Protein AF-A0A7S4PFC1-F1 (afdb_monomer_lite)

Foldseek 3Di:
DLQAQWWKWWAFPVGDDIDIAGFNDADPVQQKTKGFHPPVPDPDTDIDIDRNVGTPPVGIDTDDDRDDRDPDPDCDPVNVVVVVVVVVVVVVVVVVVVQLDADPEDPVLSVVSVVLVVPFDWGDDRHWIWTAPDDSQFTWIQDPVRDPVRIDTRD

Secondary structure (DSSP, 8-state):
---TTSEEEE-BTT--PPEEEEEEEEETTTTEEEEEE--TT-SS-EEEEEEGGGB-GGG-EEESPPPPPPPPPP--HHHHHHHHHHHHHHHHHHHHHHHTSPTT--HHHHHHHHHHTTTSEEEEETTEEEEESSSTTSEEEE-SS-SGGGEEEE-

InterPro domains:
  IPR019181 LSM12, anticodon-binding domain [PF09793] (79-151)
  IPR019181 LSM12, anticodon-binding domain [SM00995] (71-151)
  IPR039683 Protein Lsm12-like [PTHR13542] (16-153)
  IPR047574 AD domain [PS52001] (76-155)

pLDDT: mean 86.71, std 10.1, range [53.69, 96.25]

Organism: Guillardia theta (NCBI:txid55529)

Sequence (155 aa):
GDWCGREVELKMKGGGEVIRGEVFTYDKGTDTLVLKENCVGQQIASYRMLKGSRIDASSVKLSGVAKAPEPVPSVSEATIARMREREANSVAKELAKGKNIGENVTREAQLIFNALSKTMTCRWAAQDILVDFGTPQEGVRIQPPYDGGKVQGQK

Radius of gyration: 29.03 Å; chains: 1; bounding box: 57×31×78 Å

Structure (mmCIF, N/CA/C/O backbone):
data_AF-A0A7S4PFC1-F1
#
_entry.id   AF-A0A7S4PFC1-F1
#
loop_
_atom_site.group_PDB
_atom_site.id
_atom_site.type_symbol
_atom_site.label_atom_id
_atom_site.label_alt_id
_atom_site.label_comp_id
_atom_site.label_asym_id
_atom_site.label_entity_id
_atom_site.label_seq_id
_atom_site.pdbx_PDB_ins_code
_atom_site.Cartn_x
_atom_site.Cartn_y
_atom_site.Cartn_z
_atom_site.occupancy
_atom_site.B_iso_or_equiv
_atom_site.auth_seq_id
_atom_site.auth_comp_id
_atom_site.auth_asym_id
_atom_site.auth_atom_id
_atom_site.pdbx_PDB_model_num
ATOM 1 N N . GLY A 1 1 ? 18.866 -10.700 -28.397 1.00 53.69 1 GLY A N 1
ATOM 2 C CA . GLY A 1 1 ? 19.749 -9.579 -28.737 1.00 53.69 1 GLY A CA 1
ATOM 3 C C . GLY A 1 1 ? 20.108 -8.885 -27.454 1.00 53.69 1 GLY A C 1
ATOM 4 O O . GLY A 1 1 ? 19.267 -8.843 -26.565 1.00 53.69 1 GLY A O 1
ATOM 5 N N . ASP A 1 2 ? 21.341 -8.415 -27.356 1.00 70.75 2 ASP A N 1
ATOM 6 C CA . ASP A 1 2 ? 21.892 -7.773 -26.164 1.00 70.75 2 ASP A CA 1
ATOM 7 C C . ASP A 1 2 ? 21.340 -6.341 -26.047 1.00 70.75 2 ASP A C 1
ATOM 9 O O . ASP A 1 2 ? 21.885 -5.383 -26.597 1.00 70.75 2 ASP A O 1
ATOM 13 N N . TRP A 1 3 ? 20.111 -6.231 -25.536 1.00 82.94 3 TRP A N 1
ATOM 14 C CA . TRP A 1 3 ? 19.367 -4.966 -25.463 1.00 82.94 3 TRP A CA 1
ATOM 15 C C . TRP A 1 3 ? 19.413 -4.367 -24.060 1.00 82.94 3 TRP A C 1
ATOM 17 O O . TRP A 1 3 ? 19.215 -3.165 -23.921 1.00 82.94 3 TRP A O 1
ATOM 27 N N . CYS A 1 4 ? 19.686 -5.191 -23.045 1.00 87.81 4 CYS A N 1
ATOM 28 C CA . CYS A 1 4 ? 19.809 -4.759 -21.661 1.00 87.81 4 CYS A CA 1
ATOM 29 C C . CYS A 1 4 ? 20.917 -3.706 -21.515 1.00 87.81 4 CYS A C 1
ATOM 31 O O . CYS A 1 4 ? 21.947 -3.772 -22.183 1.00 87.81 4 CYS A O 1
ATOM 33 N N . GLY A 1 5 ? 20.677 -2.705 -20.674 1.00 86.81 5 GLY A N 1
ATOM 34 C CA . GLY A 1 5 ? 21.583 -1.583 -20.445 1.00 86.81 5 GLY A CA 1
ATOM 35 C C . GLY A 1 5 ? 21.619 -0.544 -21.569 1.00 86.81 5 GLY A C 1
ATOM 36 O O . GLY A 1 5 ? 22.366 0.427 -21.460 1.00 86.81 5 GLY A O 1
ATOM 37 N N . ARG A 1 6 ? 20.859 -0.714 -22.662 1.00 90.44 6 ARG A N 1
ATOM 38 C CA . ARG A 1 6 ? 20.763 0.285 -23.742 1.00 90.44 6 ARG A CA 1
ATOM 39 C C . ARG A 1 6 ? 19.597 1.230 -23.508 1.00 90.44 6 ARG A C 1
ATOM 41 O O . ARG A 1 6 ? 18.563 0.831 -22.975 1.00 90.44 6 ARG A O 1
ATOM 48 N N . GLU A 1 7 ? 19.739 2.464 -23.974 1.00 91.75 7 GLU A N 1
ATOM 49 C CA . GLU A 1 7 ? 18.605 3.377 -24.043 1.00 91.75 7 GLU A CA 1
ATOM 50 C C . GLU A 1 7 ? 17.672 2.966 -25.182 1.00 91.75 7 GLU A C 1
ATOM 52 O O . GLU A 1 7 ? 18.110 2.554 -26.261 1.00 91.75 7 GLU A O 1
ATOM 57 N N . VAL A 1 8 ? 16.371 3.066 -24.933 1.00 93.00 8 VAL A N 1
ATOM 58 C CA . VAL A 1 8 ? 15.329 2.765 -25.902 1.00 93.00 8 VAL A CA 1
ATOM 59 C C . VAL A 1 8 ? 14.287 3.873 -25.930 1.00 93.00 8 VAL A C 1
ATOM 61 O O . VAL A 1 8 ? 13.861 4.391 -24.897 1.00 93.00 8 VAL A O 1
ATOM 64 N N . GLU A 1 9 ? 13.860 4.206 -27.140 1.00 93.75 9 GLU A N 1
ATOM 65 C CA . GLU A 1 9 ? 12.674 4.998 -27.428 1.00 93.75 9 GLU A CA 1
ATOM 66 C C . GLU A 1 9 ? 11.653 4.097 -28.132 1.00 93.75 9 GLU A C 1
ATOM 68 O O . GLU A 1 9 ? 12.005 3.396 -29.081 1.00 93.75 9 GLU A O 1
ATOM 73 N N . LEU A 1 10 ? 10.400 4.088 -27.675 1.00 94.31 10 LEU A N 1
ATOM 74 C CA . LEU A 1 10 ? 9.336 3.281 -28.276 1.00 94.31 10 LEU A CA 1
ATOM 75 C C . LEU A 1 10 ? 7.951 3.910 -28.098 1.00 94.31 10 LEU A C 1
ATOM 77 O O . LEU A 1 10 ? 7.749 4.797 -27.270 1.00 94.31 10 LEU A O 1
ATOM 81 N N . LYS A 1 11 ? 6.974 3.415 -28.857 1.00 94.69 11 LYS A N 1
ATOM 82 C CA . LYS A 1 11 ? 5.549 3.733 -28.727 1.00 94.69 11 LYS A CA 1
ATOM 83 C C . LYS A 1 11 ? 4.721 2.464 -28.547 1.00 94.69 11 LYS A C 1
ATOM 85 O O . LYS A 1 11 ? 5.106 1.371 -28.965 1.00 94.69 11 LYS A O 1
ATOM 90 N N . MET A 1 12 ? 3.548 2.623 -27.946 1.00 94.19 12 MET A N 1
ATOM 91 C CA . MET A 1 12 ? 2.552 1.556 -27.857 1.00 94.19 12 MET A CA 1
ATOM 92 C C . MET A 1 12 ? 1.728 1.474 -29.149 1.00 94.19 12 MET A C 1
ATOM 94 O O . MET A 1 12 ? 1.502 2.478 -29.831 1.00 94.19 12 MET A O 1
ATOM 98 N N . LYS A 1 13 ? 1.249 0.270 -29.479 1.00 93.25 13 LYS A N 1
ATOM 99 C CA . LYS A 1 13 ? 0.267 0.053 -30.548 1.00 93.25 13 LYS A CA 1
ATOM 100 C C . LYS A 1 13 ? -1.001 0.850 -30.247 1.00 93.25 13 LYS A C 1
ATOM 102 O O . LYS A 1 13 ? -1.456 0.882 -29.107 1.00 93.25 13 LYS A O 1
ATOM 107 N N . GLY A 1 14 ? -1.583 1.453 -31.281 1.00 86.75 14 GLY A N 1
ATOM 108 C CA . GLY A 1 14 ? -2.719 2.371 -31.139 1.00 86.75 14 GLY A CA 1
ATOM 109 C C . GLY A 1 14 ? -2.315 3.838 -30.956 1.00 86.75 14 GLY A C 1
ATOM 110 O O . GLY A 1 14 ? -3.189 4.691 -30.848 1.00 86.75 14 GLY A O 1
ATOM 111 N N . GLY A 1 15 ? -1.012 4.141 -30.983 1.00 75.38 15 GLY A N 1
ATOM 112 C CA . GLY A 1 15 ? -0.497 5.496 -30.808 1.00 75.38 15 GLY A CA 1
ATOM 113 C C . GLY A 1 15 ? -0.388 5.897 -29.336 1.00 75.38 15 GLY A C 1
ATOM 114 O O . GLY A 1 15 ? -0.755 5.146 -28.435 1.00 75.38 15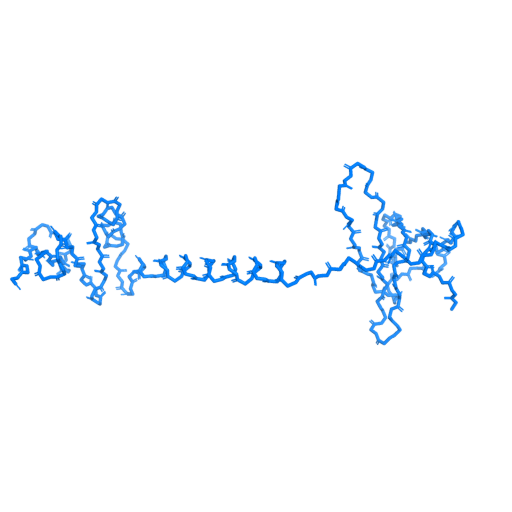 GLY A O 1
ATOM 115 N N . GLY A 1 16 ? 0.175 7.081 -29.089 1.00 80.38 16 GLY A N 1
ATOM 116 C CA . GLY A 1 16 ? 0.363 7.613 -27.740 1.00 80.38 16 GLY A CA 1
ATOM 117 C C . GLY A 1 16 ? 1.714 8.289 -27.533 1.00 80.38 16 GLY A C 1
ATOM 118 O O . GLY A 1 16 ? 2.424 8.622 -28.488 1.00 80.38 16 GLY A O 1
ATOM 119 N N . GLU A 1 17 ? 2.038 8.494 -26.258 1.00 8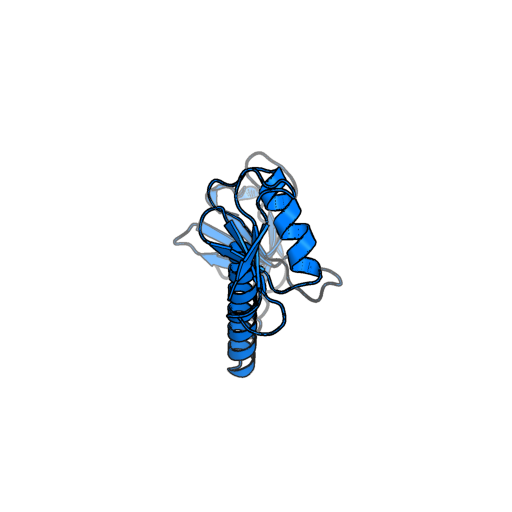8.31 17 GLU A N 1
ATOM 120 C CA . GLU A 1 17 ? 3.290 9.093 -25.810 1.00 88.31 17 GLU A CA 1
ATOM 121 C C . GLU A 1 17 ? 4.499 8.231 -26.202 1.00 88.31 17 GLU A C 1
ATOM 123 O O . GLU A 1 17 ? 4.450 6.997 -26.215 1.00 88.31 17 GLU A O 1
ATOM 128 N N . VAL A 1 18 ? 5.597 8.908 -26.528 1.00 92.00 18 VAL A N 1
ATOM 129 C CA . VAL A 1 18 ? 6.898 8.280 -26.735 1.00 92.00 18 VAL A CA 1
ATOM 130 C C . VAL A 1 18 ? 7.488 7.920 -25.375 1.00 92.00 18 VAL A C 1
ATOM 132 O O . VAL A 1 18 ? 7.779 8.796 -24.568 1.00 92.00 18 VAL A O 1
ATOM 135 N N . ILE A 1 19 ? 7.699 6.630 -25.139 1.00 92.38 19 ILE A N 1
ATOM 136 C CA . ILE A 1 19 ? 8.293 6.116 -23.909 1.00 92.38 19 ILE A CA 1
ATOM 137 C C . ILE A 1 19 ? 9.803 6.029 -24.101 1.00 92.38 19 ILE A C 1
ATOM 139 O O . ILE A 1 19 ? 10.274 5.462 -25.088 1.00 92.38 19 ILE A O 1
ATOM 143 N N . ARG A 1 20 ? 10.554 6.575 -23.143 1.00 91.81 20 ARG A N 1
ATOM 144 C CA . ARG A 1 20 ? 12.019 6.559 -23.127 1.00 91.81 20 ARG A CA 1
ATOM 145 C C . ARG A 1 20 ? 12.534 5.976 -21.823 1.00 91.81 20 ARG A C 1
ATOM 147 O O . ARG A 1 20 ? 11.982 6.250 -20.760 1.00 91.81 20 ARG A O 1
ATOM 154 N N . GLY A 1 21 ? 13.616 5.219 -21.901 1.00 91.00 21 GLY A N 1
ATOM 155 C CA . GLY A 1 21 ? 14.296 4.692 -20.724 1.00 91.00 21 GLY A CA 1
ATOM 156 C C . GLY A 1 21 ? 15.427 3.751 -21.094 1.00 91.00 21 GLY A C 1
ATOM 157 O O . GLY A 1 21 ? 15.694 3.509 -22.266 1.00 91.00 21 GLY A O 1
ATOM 158 N N . GLU A 1 22 ? 16.081 3.206 -20.083 1.00 91.50 22 GLU A N 1
ATOM 159 C CA . GLU A 1 22 ? 17.082 2.159 -20.233 1.00 91.50 22 GLU A CA 1
ATOM 160 C C . GLU A 1 22 ? 16.413 0.787 -20.117 1.00 91.50 22 GLU A C 1
ATOM 162 O O . GLU A 1 22 ? 15.609 0.556 -19.214 1.00 91.50 22 GLU A O 1
ATOM 167 N N . VAL A 1 23 ? 16.729 -0.140 -21.018 1.00 91.94 23 VAL A N 1
ATOM 168 C CA . VAL A 1 23 ? 16.228 -1.515 -20.936 1.00 91.94 23 VAL A CA 1
ATOM 169 C C . VAL A 1 23 ? 16.870 -2.195 -19.732 1.00 91.94 23 VAL A C 1
ATOM 171 O O . VAL A 1 23 ? 18.043 -2.555 -19.766 1.00 91.94 23 VAL A O 1
ATOM 174 N N . PHE A 1 24 ? 16.094 -2.407 -18.674 1.00 90.38 24 PHE A N 1
ATOM 175 C CA . PHE A 1 24 ? 16.570 -3.109 -17.488 1.00 90.38 24 PHE A CA 1
ATOM 176 C C . PHE A 1 24 ? 16.594 -4.620 -17.729 1.00 90.38 24 PHE A C 1
ATOM 178 O O . PHE A 1 24 ? 17.605 -5.282 -17.516 1.00 90.38 24 PHE A O 1
ATOM 185 N N . THR A 1 25 ? 15.481 -5.171 -18.217 1.00 90.69 25 THR A N 1
ATOM 186 C CA . THR A 1 25 ? 15.391 -6.578 -18.616 1.00 90.69 25 THR A CA 1
ATOM 187 C C . THR A 1 25 ? 14.230 -6.801 -19.579 1.00 90.69 25 THR A C 1
ATOM 189 O O . THR A 1 25 ? 13.283 -6.011 -19.633 1.00 90.69 25 THR A O 1
ATOM 192 N N . TYR A 1 26 ? 14.287 -7.902 -20.323 1.00 91.62 26 TYR A N 1
ATOM 193 C CA . TYR A 1 26 ? 13.157 -8.424 -21.079 1.00 91.62 26 TYR A CA 1
ATOM 194 C C . TYR A 1 26 ? 12.991 -9.907 -20.770 1.00 91.62 26 TYR A C 1
ATOM 196 O O . TYR A 1 26 ? 13.853 -10.722 -21.107 1.00 91.62 26 TYR A O 1
ATOM 204 N N . ASP A 1 27 ? 11.869 -10.253 -20.146 1.00 92.56 27 ASP A N 1
ATOM 205 C CA . ASP A 1 27 ? 11.502 -11.641 -19.918 1.00 92.56 27 ASP A CA 1
ATOM 206 C C . ASP A 1 27 ? 10.645 -12.158 -21.076 1.00 92.56 27 ASP A C 1
ATOM 208 O O . ASP A 1 27 ? 9.507 -11.728 -21.285 1.00 92.56 27 ASP A O 1
ATOM 212 N N . LYS A 1 28 ? 11.200 -13.123 -21.813 1.00 90.50 28 LYS A N 1
ATOM 213 C CA . LYS A 1 28 ? 10.521 -13.782 -22.933 1.00 90.50 28 LYS A CA 1
ATOM 214 C C . LYS A 1 28 ? 9.352 -14.649 -22.474 1.00 90.50 28 LYS A C 1
ATOM 216 O O . LYS A 1 28 ? 8.395 -14.784 -23.227 1.00 90.50 28 LYS A O 1
ATOM 221 N N . GLY A 1 29 ? 9.432 -15.244 -21.280 1.00 93.44 29 GLY A N 1
ATOM 222 C CA . GLY A 1 29 ? 8.398 -16.151 -20.778 1.00 93.44 29 GLY A CA 1
ATOM 223 C C . GLY A 1 29 ? 7.074 -15.431 -20.539 1.00 93.44 29 GLY A C 1
ATOM 224 O O . GLY A 1 29 ? 6.015 -15.931 -20.909 1.00 93.44 29 GLY A O 1
ATOM 225 N N . THR A 1 30 ? 7.136 -14.224 -19.974 1.00 93.94 30 THR A N 1
ATOM 226 C CA . THR A 1 30 ? 5.956 -13.396 -19.695 1.00 93.94 30 THR A CA 1
ATOM 227 C C . THR A 1 30 ? 5.711 -12.285 -20.716 1.00 93.94 30 THR A C 1
ATOM 229 O O . THR A 1 30 ? 4.742 -11.537 -20.556 1.00 93.94 30 THR A O 1
ATOM 232 N N . ASP A 1 31 ? 6.551 -12.159 -21.748 1.00 94.44 31 ASP A N 1
ATOM 233 C CA . ASP A 1 31 ? 6.529 -11.057 -22.721 1.00 94.44 31 ASP A CA 1
ATOM 234 C C . ASP A 1 31 ? 6.538 -9.675 -22.035 1.00 94.44 31 ASP A C 1
ATOM 236 O O . ASP A 1 31 ? 5.729 -8.790 -22.329 1.00 94.44 31 ASP A O 1
ATOM 240 N N . THR A 1 32 ? 7.426 -9.507 -21.052 1.00 96.06 32 THR A N 1
ATOM 241 C CA . THR A 1 32 ? 7.488 -8.303 -20.213 1.00 96.06 32 THR A CA 1
ATOM 242 C C . THR A 1 32 ? 8.818 -7.584 -20.403 1.00 96.06 32 THR A C 1
ATOM 244 O O . THR A 1 32 ? 9.878 -8.103 -20.057 1.00 96.06 32 THR A O 1
ATOM 247 N N . LEU A 1 33 ? 8.754 -6.364 -20.931 1.00 94.19 33 LEU A N 1
ATOM 248 C CA . LEU A 1 33 ? 9.862 -5.419 -21.014 1.00 94.19 33 LEU A CA 1
ATOM 249 C C . LEU A 1 33 ? 9.838 -4.507 -19.792 1.00 94.19 33 LEU A C 1
ATOM 251 O O . LEU A 1 33 ? 8.817 -3.887 -19.505 1.00 94.19 33 LEU A O 1
ATOM 255 N N . VAL A 1 34 ? 10.963 -4.394 -19.096 1.00 93.94 34 VAL A N 1
ATOM 256 C CA . VAL A 1 34 ? 11.123 -3.467 -17.975 1.00 93.94 34 VAL A CA 1
ATOM 257 C C . VAL A 1 34 ? 12.089 -2.370 -18.387 1.00 93.94 34 VAL A C 1
ATOM 259 O O . VAL A 1 34 ? 13.234 -2.647 -18.746 1.00 93.94 34 VAL A O 1
ATOM 262 N N . LEU A 1 35 ? 11.624 -1.126 -18.324 1.00 93.31 35 LEU A N 1
ATOM 263 C CA . LEU A 1 35 ? 12.430 0.063 -18.563 1.00 93.31 35 LEU A CA 1
ATOM 264 C C . LEU A 1 35 ? 12.734 0.750 -17.236 1.00 93.31 35 LEU A C 1
ATOM 266 O O . LEU A 1 35 ? 11.823 0.977 -16.443 1.00 93.31 35 LEU A O 1
ATOM 270 N N . LYS A 1 36 ? 13.993 1.109 -17.010 1.00 90.12 36 LYS A N 1
ATOM 271 C CA . LYS A 1 36 ? 14.399 2.066 -15.981 1.00 90.12 36 LYS A CA 1
ATOM 272 C C . LYS A 1 36 ? 14.259 3.464 -16.580 1.00 90.12 36 LYS A C 1
ATOM 274 O O . LYS A 1 36 ? 14.940 3.802 -17.546 1.00 90.12 36 LYS A O 1
ATOM 279 N N . GLU A 1 37 ? 13.337 4.260 -16.061 1.00 86.75 37 GLU A N 1
ATOM 280 C CA . GLU A 1 37 ? 13.136 5.630 -16.527 1.00 86.75 37 GLU A CA 1
ATOM 281 C C . GLU A 1 37 ? 14.252 6.531 -15.998 1.00 86.75 37 GLU A C 1
ATOM 283 O O . GLU A 1 37 ? 14.685 6.402 -14.851 1.00 86.75 37 GLU A O 1
ATOM 288 N N . ASN A 1 38 ? 14.723 7.462 -16.831 1.00 69.50 38 ASN A N 1
ATOM 289 C CA . ASN A 1 38 ? 15.705 8.452 -16.401 1.00 69.50 38 ASN A CA 1
ATOM 290 C C . ASN A 1 38 ? 15.030 9.463 -15.464 1.00 69.50 38 ASN A C 1
ATOM 292 O O . ASN A 1 38 ? 14.390 10.417 -15.905 1.00 69.50 38 ASN A O 1
ATOM 296 N N . CYS A 1 39 ? 15.184 9.260 -14.158 1.00 59.12 39 CYS A N 1
ATOM 297 C CA . CYS A 1 39 ? 14.695 10.183 -13.144 1.00 59.12 39 CYS A CA 1
ATOM 298 C C . CYS A 1 39 ? 15.750 11.269 -12.892 1.00 59.12 39 CYS A C 1
ATOM 300 O O . CYS A 1 39 ? 16.581 11.156 -11.990 1.00 59.12 39 CYS A O 1
ATOM 302 N N . VAL A 1 40 ? 15.753 12.326 -13.709 1.00 57.41 40 VAL A N 1
ATOM 303 C CA . VAL A 1 40 ? 16.641 13.478 -13.485 1.00 57.41 40 VAL A CA 1
ATOM 304 C C . VAL A 1 40 ? 16.338 14.074 -12.103 1.00 57.41 40 VAL A C 1
ATOM 306 O O . VAL A 1 40 ? 15.227 14.532 -11.849 1.00 57.41 40 VAL A O 1
ATOM 309 N N . GLY A 1 41 ? 17.323 14.046 -11.200 1.00 54.88 41 GLY A N 1
ATOM 310 C CA . GLY A 1 41 ? 17.221 14.638 -9.861 1.00 54.88 41 GLY A CA 1
ATOM 311 C C . GLY A 1 41 ? 16.526 13.787 -8.789 1.00 54.88 41 GLY A C 1
ATOM 312 O O . GLY A 1 41 ? 16.299 14.298 -7.694 1.00 54.88 41 GLY A O 1
ATOM 313 N N . GLN A 1 42 ? 16.201 12.513 -9.047 1.00 59.25 42 GLN A N 1
ATOM 314 C CA . GLN A 1 42 ? 15.610 11.630 -8.030 1.00 59.25 42 GLN A CA 1
ATOM 315 C C . GLN A 1 42 ? 16.602 10.571 -7.539 1.00 59.25 42 GLN A C 1
ATOM 317 O O . GLN A 1 42 ? 17.302 9.939 -8.322 1.00 59.25 42 GLN A O 1
ATOM 322 N N . GLN A 1 43 ? 16.610 10.341 -6.224 1.00 59.28 43 GLN A N 1
ATOM 323 C CA . GLN A 1 43 ? 17.389 9.278 -5.567 1.00 59.28 43 GLN A CA 1
ATOM 324 C C . GLN A 1 43 ? 16.784 7.875 -5.768 1.00 59.28 43 GLN A C 1
ATOM 326 O O . GLN A 1 43 ? 17.370 6.878 -5.354 1.00 59.28 43 GLN A O 1
ATOM 331 N N . ILE A 1 44 ? 15.590 7.788 -6.363 1.00 71.19 44 ILE A N 1
ATOM 332 C CA . ILE A 1 44 ? 14.849 6.544 -6.574 1.00 71.19 44 ILE A CA 1
ATOM 333 C C . ILE A 1 44 ? 14.672 6.356 -8.077 1.00 71.19 44 ILE A C 1
ATOM 335 O O . ILE A 1 44 ? 14.135 7.229 -8.754 1.00 71.19 44 ILE A O 1
ATOM 339 N N . ALA A 1 45 ? 15.116 5.210 -8.592 1.00 78.00 45 ALA A N 1
ATOM 340 C CA . ALA A 1 45 ? 14.867 4.825 -9.973 1.00 78.00 45 ALA A CA 1
ATOM 341 C C . ALA A 1 45 ? 13.409 4.373 -10.144 1.00 78.00 45 ALA A C 1
ATOM 343 O O . ALA A 1 45 ? 12.933 3.509 -9.404 1.00 78.00 45 ALA A O 1
ATOM 344 N N . SER A 1 46 ? 12.717 4.932 -11.135 1.00 86.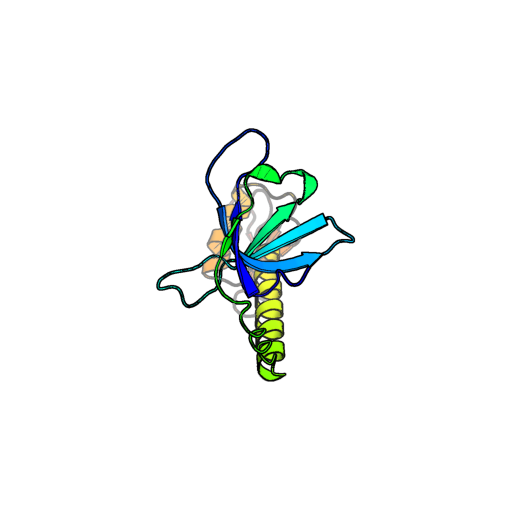81 46 SER A N 1
ATOM 345 C CA . SER A 1 46 ? 11.376 4.494 -11.529 1.00 86.81 46 SER A CA 1
ATOM 346 C C . SER A 1 46 ? 11.476 3.407 -12.594 1.00 86.81 46 SER A C 1
ATOM 348 O O . SER A 1 46 ? 12.236 3.537 -13.553 1.00 86.81 46 SER A O 1
ATOM 350 N N . TYR A 1 47 ? 10.709 2.330 -12.429 1.00 91.00 47 TYR A N 1
ATOM 351 C CA . TYR A 1 47 ? 10.674 1.214 -13.372 1.00 91.00 47 TYR A CA 1
ATOM 352 C C . TYR A 1 47 ? 9.290 1.107 -14.011 1.00 91.00 47 TYR A C 1
ATOM 354 O O . TYR A 1 47 ? 8.281 1.018 -13.310 1.00 91.00 47 TYR A O 1
ATOM 362 N N . ARG A 1 48 ? 9.241 1.067 -15.344 1.00 92.00 48 ARG A N 1
ATOM 363 C CA . ARG A 1 48 ? 8.018 0.875 -16.131 1.00 92.00 48 ARG A CA 1
ATOM 364 C C . ARG A 1 48 ? 8.006 -0.522 -16.741 1.00 92.00 48 ARG A C 1
ATOM 366 O O . ARG A 1 48 ? 8.903 -0.876 -17.502 1.00 92.00 48 ARG A O 1
ATOM 373 N N . MET A 1 49 ? 6.971 -1.302 -16.437 1.00 94.62 49 MET A N 1
ATOM 374 C CA . MET A 1 49 ? 6.752 -2.629 -17.023 1.00 94.62 49 MET A CA 1
ATOM 375 C C . MET A 1 49 ? 5.781 -2.538 -18.203 1.00 94.62 49 MET A C 1
ATOM 377 O O . MET A 1 49 ? 4.692 -1.981 -18.077 1.00 94.62 49 MET A O 1
ATOM 381 N N . LEU A 1 50 ? 6.161 -3.100 -19.347 1.00 94.38 50 LEU A N 1
ATOM 382 C CA . LEU A 1 50 ? 5.421 -3.051 -20.605 1.00 94.38 50 LEU A CA 1
ATOM 383 C C . LEU A 1 50 ? 5.257 -4.456 -21.184 1.00 94.38 50 LEU A C 1
ATOM 385 O O . LEU A 1 50 ? 6.178 -5.266 -21.135 1.00 94.38 50 LEU A O 1
ATOM 389 N N . LYS A 1 51 ? 4.098 -4.738 -21.788 1.00 94.94 51 LYS A N 1
ATOM 390 C CA . LYS A 1 51 ? 3.888 -5.979 -22.549 1.00 94.94 51 LYS A CA 1
ATOM 391 C C . LYS A 1 51 ? 4.422 -5.832 -23.966 1.00 94.94 51 LYS A C 1
ATOM 393 O O . LYS A 1 51 ? 3.949 -4.954 -24.689 1.00 94.94 51 LYS A O 1
ATOM 398 N N . GLY A 1 52 ? 5.354 -6.695 -24.370 1.00 93.06 52 GLY A N 1
ATOM 399 C CA . GLY A 1 52 ? 6.018 -6.616 -25.676 1.00 93.06 52 GLY A CA 1
ATOM 400 C C . GLY A 1 52 ? 5.037 -6.672 -26.848 1.00 93.06 52 GLY A C 1
ATOM 401 O O . GLY A 1 52 ? 5.106 -5.861 -27.765 1.00 93.06 52 GLY A O 1
ATOM 402 N N . SER A 1 53 ? 4.020 -7.523 -26.755 1.00 94.06 53 SER A N 1
ATOM 403 C CA . SER A 1 53 ? 2.900 -7.649 -27.697 1.00 94.06 53 SER A CA 1
ATOM 404 C C . SER A 1 53 ? 2.123 -6.352 -27.947 1.00 94.06 53 SER A C 1
ATOM 406 O O . SER A 1 53 ? 1.521 -6.201 -29.017 1.00 94.06 53 SER A O 1
ATOM 408 N N . ARG A 1 54 ? 2.140 -5.406 -27.001 1.00 94.19 54 ARG A N 1
ATOM 409 C CA . ARG A 1 54 ? 1.492 -4.092 -27.120 1.00 94.19 54 ARG A CA 1
ATOM 410 C C . ARG A 1 54 ? 2.434 -2.989 -27.602 1.00 94.19 54 ARG A C 1
ATOM 412 O O . ARG A 1 54 ? 1.962 -1.882 -27.837 1.00 94.19 54 ARG A O 1
ATOM 419 N N . ILE A 1 55 ? 3.723 -3.268 -27.769 1.00 94.06 55 ILE A N 1
ATOM 420 C CA . ILE A 1 55 ? 4.697 -2.312 -28.301 1.00 94.06 55 ILE A CA 1
ATOM 421 C C . ILE A 1 55 ? 4.594 -2.302 -29.827 1.00 94.06 55 ILE A C 1
ATOM 423 O O . ILE A 1 55 ? 4.489 -3.350 -30.469 1.00 94.06 55 ILE A O 1
ATOM 427 N N . ASP A 1 56 ? 4.607 -1.112 -30.421 1.00 94.25 56 ASP A N 1
ATOM 428 C CA . ASP A 1 56 ? 4.766 -0.971 -31.863 1.00 94.25 56 ASP A CA 1
ATOM 429 C C . ASP A 1 56 ? 6.232 -1.233 -32.223 1.00 94.25 56 ASP A C 1
ATOM 431 O O . ASP A 1 56 ? 7.098 -0.378 -32.032 1.00 94.25 56 ASP A O 1
ATOM 435 N N . ALA A 1 57 ? 6.512 -2.432 -32.735 1.00 89.44 57 ALA A N 1
ATOM 436 C CA . ALA A 1 57 ? 7.864 -2.871 -33.067 1.00 89.44 57 ALA A CA 1
ATOM 437 C C . ALA A 1 57 ? 8.575 -1.947 -34.073 1.00 89.44 57 ALA A C 1
ATOM 439 O O . ALA A 1 57 ? 9.795 -1.821 -34.015 1.00 89.44 57 ALA A O 1
ATOM 440 N N . SER A 1 58 ? 7.830 -1.267 -34.953 1.00 91.25 58 SER A N 1
ATOM 441 C CA . SER A 1 58 ? 8.400 -0.333 -35.932 1.00 91.25 58 SER A CA 1
ATOM 442 C C . SER A 1 58 ? 8.901 0.971 -35.300 1.00 91.25 58 SER A C 1
ATOM 444 O O . SER A 1 58 ? 9.744 1.662 -35.869 1.00 91.25 58 SER A O 1
ATOM 446 N N . SER A 1 59 ? 8.412 1.295 -34.100 1.00 92.25 59 SER A N 1
ATOM 447 C CA . SER A 1 59 ? 8.759 2.519 -33.376 1.00 92.25 59 SER A CA 1
ATOM 448 C C . SER A 1 59 ? 10.014 2.396 -32.509 1.00 92.25 59 SER A C 1
ATOM 450 O O . SER A 1 59 ? 10.512 3.413 -32.029 1.00 92.25 59 SER A O 1
ATOM 452 N N . VAL A 1 60 ? 10.510 1.172 -32.290 1.00 92.50 60 VAL A N 1
ATOM 453 C CA . VAL A 1 60 ? 11.600 0.888 -31.352 1.00 92.50 60 VAL A CA 1
ATOM 454 C C . VAL A 1 60 ? 12.925 1.395 -31.913 1.00 92.50 60 VAL A C 1
ATOM 456 O O . VAL A 1 60 ? 13.408 0.921 -32.940 1.00 92.50 60 VAL A O 1
ATOM 459 N N . LYS A 1 61 ? 13.553 2.326 -31.197 1.00 92.56 61 LYS A N 1
ATOM 460 C CA . LYS A 1 61 ? 14.890 2.844 -31.494 1.00 92.56 61 LYS A CA 1
ATOM 461 C C . LYS A 1 61 ? 15.796 2.587 -30.305 1.00 92.56 61 LYS A C 1
ATOM 463 O O . LYS A 1 61 ? 15.510 3.049 -29.207 1.00 92.56 61 LYS A O 1
ATOM 468 N N . LEU A 1 62 ? 16.890 1.869 -30.534 1.00 89.94 62 LEU A N 1
ATOM 469 C CA . LEU A 1 62 ? 17.928 1.650 -29.529 1.00 89.94 62 LEU A CA 1
ATOM 470 C C . LEU A 1 62 ? 19.055 2.664 -29.732 1.00 89.94 62 LEU A C 1
ATOM 472 O O . LEU A 1 62 ? 19.582 2.789 -30.839 1.00 89.94 62 LEU A O 1
ATOM 476 N N . SER A 1 63 ? 19.458 3.341 -28.664 1.00 87.19 63 SER A N 1
ATOM 477 C CA . SER A 1 63 ? 20.563 4.299 -28.642 1.00 87.19 63 SER A CA 1
ATOM 478 C C . SER A 1 63 ? 21.572 3.960 -27.547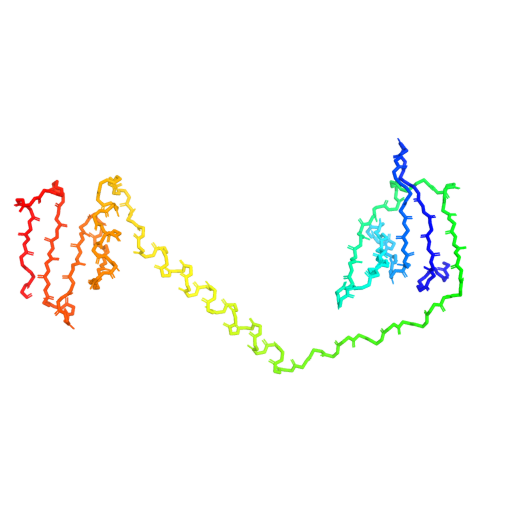 1.00 87.19 63 SER A C 1
ATOM 480 O O . SER A 1 63 ? 21.315 3.161 -26.645 1.00 87.19 63 SER A O 1
ATOM 482 N N . GLY A 1 64 ? 22.765 4.545 -27.664 1.00 78.25 64 GLY A N 1
ATOM 483 C CA . GLY A 1 64 ? 23.848 4.339 -26.709 1.00 78.25 64 GLY A CA 1
ATOM 484 C C . GLY A 1 64 ? 24.482 2.945 -26.758 1.00 78.25 64 GLY A C 1
ATOM 485 O O . GLY A 1 64 ? 24.079 2.051 -27.516 1.00 78.25 64 GLY A O 1
ATOM 486 N N . VAL A 1 65 ? 25.516 2.797 -25.935 1.00 80.25 65 VAL A N 1
ATOM 487 C CA . VAL A 1 65 ? 26.209 1.532 -25.667 1.00 80.25 65 VAL A CA 1
ATOM 488 C C . VAL A 1 65 ? 25.532 0.864 -24.473 1.00 80.25 65 VAL A C 1
ATOM 490 O O . VAL A 1 65 ? 25.074 1.559 -23.567 1.00 80.25 65 VAL A O 1
ATOM 493 N N . ALA A 1 66 ? 25.453 -0.468 -24.479 1.00 80.81 66 ALA A N 1
ATOM 494 C CA . ALA A 1 66 ? 24.937 -1.216 -23.339 1.00 80.81 66 ALA A CA 1
ATOM 495 C C . ALA A 1 66 ? 25.774 -0.897 -22.094 1.00 80.81 66 ALA A C 1
ATOM 497 O O . ALA A 1 66 ? 26.988 -1.117 -22.080 1.00 80.81 66 ALA A O 1
ATOM 498 N N . LYS A 1 67 ? 25.135 -0.345 -21.063 1.00 79.62 67 LYS A N 1
ATOM 499 C CA . LYS A 1 67 ? 25.772 -0.158 -19.763 1.00 79.62 67 LYS A CA 1
ATOM 500 C C . LYS A 1 67 ? 25.997 -1.515 -19.110 1.00 79.62 67 LYS A C 1
ATOM 502 O O . LYS A 1 67 ? 25.185 -2.430 -19.246 1.00 79.62 67 LYS A O 1
ATOM 507 N N . ALA A 1 68 ? 27.102 -1.624 -18.379 1.00 76.75 68 ALA A N 1
ATOM 508 C CA . ALA A 1 68 ? 27.311 -2.764 -17.504 1.00 76.75 68 ALA A CA 1
ATOM 509 C C . ALA A 1 68 ? 26.169 -2.823 -16.471 1.00 76.75 68 ALA A C 1
ATOM 511 O O . ALA A 1 68 ? 25.733 -1.765 -16.005 1.00 76.75 68 ALA A O 1
ATOM 512 N N . PRO A 1 69 ? 25.686 -4.024 -16.112 1.00 72.12 69 PRO A N 1
ATOM 513 C CA . PRO A 1 69 ? 24.650 -4.155 -15.103 1.00 72.12 69 PRO A CA 1
ATOM 514 C C . PRO A 1 69 ? 25.102 -3.489 -13.804 1.00 72.12 69 PRO A C 1
ATOM 516 O O . PRO A 1 69 ? 26.200 -3.756 -13.307 1.00 72.12 69 PRO A O 1
ATOM 519 N N . GLU A 1 70 ? 24.258 -2.607 -13.266 1.00 71.00 70 GLU A N 1
ATOM 520 C CA . GLU A 1 70 ? 24.492 -2.027 -11.947 1.00 71.00 70 GLU A CA 1
ATOM 521 C C . GLU A 1 70 ? 24.564 -3.158 -10.910 1.00 71.00 70 GLU A C 1
ATOM 523 O O . GLU A 1 70 ? 23.795 -4.125 -10.994 1.00 71.00 70 GLU A O 1
ATOM 528 N N . PRO A 1 71 ? 25.477 -3.070 -9.929 1.00 70.69 71 PRO A N 1
ATOM 529 C CA . PRO A 1 71 ? 25.530 -4.056 -8.867 1.00 70.69 71 PRO A CA 1
ATOM 530 C C . PRO A 1 71 ? 24.188 -4.065 -8.137 1.00 70.69 71 PRO A C 1
ATOM 532 O O . PRO A 1 71 ? 23.668 -3.019 -7.741 1.00 70.69 71 PRO A O 1
ATOM 535 N N . VAL A 1 72 ? 23.627 -5.261 -7.952 1.00 68.69 72 VAL A N 1
ATOM 536 C CA . VAL A 1 72 ? 22.436 -5.422 -7.120 1.00 68.69 72 VAL A CA 1
ATOM 537 C C . VAL A 1 72 ? 22.737 -4.882 -5.720 1.00 68.69 72 VAL A C 1
ATOM 539 O O . VAL A 1 72 ? 23.764 -5.247 -5.137 1.00 68.69 72 VAL A O 1
ATOM 542 N N . PRO A 1 73 ? 21.886 -4.002 -5.165 1.00 69.00 73 PRO A N 1
ATOM 543 C CA . PRO A 1 73 ? 22.112 -3.483 -3.829 1.00 69.00 73 PRO A CA 1
ATOM 544 C C . PRO A 1 73 ? 22.122 -4.650 -2.840 1.00 69.00 73 PRO A C 1
ATOM 546 O O . PRO A 1 73 ? 21.200 -5.467 -2.811 1.00 69.00 73 PRO A O 1
ATOM 549 N N . SER A 1 74 ? 23.175 -4.739 -2.029 1.00 74.81 74 SER A N 1
ATOM 550 C CA . SER A 1 74 ? 23.289 -5.790 -1.024 1.00 74.81 74 SER A CA 1
ATOM 551 C C . SER A 1 74 ? 22.206 -5.606 0.036 1.00 74.81 74 SER A C 1
ATOM 553 O O . SER A 1 74 ? 22.175 -4.592 0.741 1.00 74.81 74 SER A O 1
ATOM 555 N N . VAL A 1 75 ? 21.330 -6.595 0.183 1.00 81.25 75 VAL A N 1
ATOM 556 C CA . VAL A 1 75 ? 20.355 -6.619 1.272 1.00 81.25 75 VAL A CA 1
ATOM 557 C C . VAL A 1 75 ? 21.055 -7.163 2.515 1.00 81.25 75 VAL A C 1
ATOM 559 O O . VAL A 1 75 ? 21.322 -8.356 2.612 1.00 81.25 75 VAL A O 1
ATOM 562 N N . SER A 1 76 ? 21.392 -6.277 3.456 1.00 87.69 76 SER A N 1
ATOM 563 C CA . SER A 1 76 ? 22.000 -6.682 4.730 1.00 87.69 76 SER A CA 1
ATOM 564 C C . SER A 1 76 ? 20.970 -7.313 5.673 1.00 87.69 76 SER A C 1
ATOM 566 O O . SER A 1 76 ? 19.786 -6.967 5.626 1.00 87.69 76 SER A O 1
ATOM 568 N N . GLU A 1 77 ? 21.414 -8.172 6.594 1.00 91.06 77 GLU A N 1
ATOM 569 C CA . GLU A 1 77 ? 20.552 -8.713 7.657 1.00 91.06 77 GLU A CA 1
ATOM 570 C C . GLU A 1 77 ? 19.906 -7.601 8.496 1.00 91.06 77 GLU A C 1
ATOM 572 O O . GLU A 1 77 ? 18.725 -7.681 8.832 1.00 91.06 77 GLU A O 1
ATOM 577 N N . ALA A 1 78 ? 20.641 -6.513 8.755 1.00 90.75 78 ALA A N 1
ATOM 578 C CA . ALA A 1 78 ? 20.116 -5.338 9.444 1.00 90.75 78 ALA A CA 1
ATOM 579 C C . ALA A 1 78 ? 18.966 -4.671 8.668 1.00 90.75 78 ALA A C 1
ATOM 581 O O . ALA A 1 78 ? 17.983 -4.230 9.267 1.00 90.75 78 ALA A O 1
ATOM 582 N N . THR A 1 79 ? 19.050 -4.620 7.335 1.00 88.06 79 THR A N 1
ATOM 583 C CA . THR A 1 79 ? 17.964 -4.117 6.480 1.00 88.06 79 THR A CA 1
ATOM 584 C C . THR A 1 79 ? 16.723 -5.000 6.604 1.00 88.06 79 THR A C 1
ATOM 586 O O . THR A 1 79 ? 15.621 -4.481 6.781 1.00 88.06 79 THR A O 1
ATOM 589 N N . ILE A 1 80 ? 16.895 -6.325 6.572 1.00 91.38 80 ILE A N 1
ATOM 590 C CA . ILE A 1 80 ? 15.792 -7.289 6.714 1.00 91.38 80 ILE A CA 1
ATOM 591 C C . ILE A 1 80 ? 15.144 -7.167 8.097 1.00 91.38 80 ILE A C 1
ATOM 593 O O . ILE A 1 80 ? 13.918 -7.120 8.197 1.00 91.38 80 ILE A O 1
ATOM 597 N N . ALA A 1 81 ? 15.945 -7.066 9.161 1.00 94.31 81 ALA A N 1
ATOM 598 C CA . ALA A 1 81 ? 15.453 -6.901 10.526 1.00 94.31 81 ALA A CA 1
ATOM 599 C C . ALA A 1 81 ? 14.590 -5.636 10.671 1.00 94.31 81 ALA A C 1
ATOM 601 O O . ALA A 1 81 ? 13.469 -5.716 11.169 1.00 94.31 81 ALA A O 1
ATOM 602 N N . ARG A 1 82 ? 15.053 -4.495 10.136 1.00 93.00 82 ARG A N 1
ATOM 603 C CA . ARG A 1 82 ? 14.282 -3.238 10.116 1.00 93.00 82 ARG A CA 1
ATOM 604 C C . ARG A 1 82 ? 12.964 -3.367 9.351 1.00 93.00 82 ARG A C 1
ATOM 606 O O . ARG A 1 82 ? 11.953 -2.804 9.766 1.00 93.00 82 ARG A O 1
ATOM 613 N N . MET A 1 83 ? 12.957 -4.091 8.230 1.00 91.81 83 MET A N 1
ATOM 614 C CA . MET A 1 83 ? 11.733 -4.328 7.457 1.00 91.81 83 MET A CA 1
ATOM 615 C C . MET A 1 83 ? 10.722 -5.174 8.239 1.00 91.81 83 MET A C 1
ATOM 617 O O . MET A 1 83 ? 9.551 -4.802 8.295 1.00 91.81 83 MET A O 1
ATOM 621 N N . ARG A 1 84 ? 11.174 -6.247 8.901 1.00 95.44 84 ARG A N 1
ATOM 622 C CA . ARG A 1 84 ? 10.325 -7.104 9.747 1.00 95.44 84 ARG A CA 1
ATOM 623 C C . ARG A 1 84 ? 9.754 -6.357 10.948 1.00 95.44 84 ARG A C 1
ATOM 625 O O . ARG A 1 84 ? 8.579 -6.500 11.258 1.00 95.44 84 ARG A O 1
ATOM 632 N N . GLU A 1 85 ? 10.563 -5.532 11.606 1.00 96.19 85 GLU A N 1
ATOM 633 C CA . GLU A 1 85 ? 10.102 -4.705 12.725 1.00 96.19 85 GLU A CA 1
ATOM 634 C C . GLU A 1 85 ? 9.025 -3.709 12.277 1.00 96.19 85 GLU A C 1
ATOM 636 O O . GLU A 1 85 ? 7.981 -3.569 12.917 1.00 96.19 85 GLU A O 1
ATOM 641 N N . ARG A 1 86 ? 9.232 -3.051 11.130 1.00 95.00 86 ARG A N 1
ATOM 642 C CA . ARG A 1 86 ? 8.234 -2.149 10.547 1.00 95.00 86 ARG A CA 1
ATOM 643 C C . ARG A 1 86 ? 6.927 -2.875 10.227 1.00 95.00 86 ARG A C 1
ATOM 645 O O . ARG A 1 86 ? 5.856 -2.326 10.489 1.00 95.00 86 ARG A O 1
ATOM 652 N N . GLU A 1 87 ? 7.009 -4.074 9.661 1.00 96.12 87 GLU A N 1
ATOM 653 C CA . GLU A 1 87 ? 5.847 -4.916 9.374 1.00 96.12 87 GLU A CA 1
ATOM 654 C C . GLU A 1 87 ? 5.095 -5.276 10.662 1.00 96.12 87 GLU A C 1
ATOM 656 O O . GLU A 1 87 ? 3.900 -4.996 10.766 1.00 96.12 87 GLU A O 1
ATOM 661 N N . ALA A 1 88 ? 5.799 -5.786 11.676 1.00 96.25 88 ALA A N 1
ATOM 662 C CA . ALA A 1 88 ? 5.217 -6.143 12.968 1.00 96.25 88 ALA A CA 1
ATOM 663 C C . ALA A 1 88 ? 4.518 -4.947 13.635 1.00 96.25 88 ALA A C 1
ATOM 665 O O . ALA A 1 88 ? 3.383 -5.066 14.098 1.00 96.25 88 ALA A O 1
ATOM 666 N N . ASN A 1 89 ? 5.147 -3.769 13.610 1.00 94.75 89 ASN A N 1
ATOM 667 C CA . ASN A 1 89 ? 4.560 -2.537 14.135 1.00 94.75 89 ASN A CA 1
ATOM 668 C C . ASN A 1 89 ? 3.308 -2.110 13.357 1.00 94.75 89 ASN A C 1
ATOM 670 O O . ASN A 1 89 ? 2.333 -1.648 13.955 1.00 94.75 89 ASN A O 1
ATOM 674 N N . SER A 1 90 ? 3.306 -2.270 12.031 1.00 93.50 90 SER A N 1
ATOM 675 C CA . SER A 1 90 ? 2.139 -1.971 11.197 1.00 93.50 90 SER A CA 1
ATOM 676 C C . SER A 1 90 ? 0.969 -2.897 11.529 1.00 93.50 90 SER A C 1
ATOM 678 O O . SER A 1 90 ? -0.154 -2.425 11.705 1.00 93.50 90 SER A O 1
ATOM 680 N N . VAL A 1 91 ? 1.235 -4.197 11.677 1.00 95.12 91 VAL A N 1
ATOM 681 C CA . VAL A 1 91 ? 0.224 -5.194 12.051 1.00 95.12 91 VAL A CA 1
ATOM 682 C C . VAL A 1 91 ? -0.323 -4.908 13.448 1.00 95.12 91 VAL A C 1
ATOM 684 O O . VAL A 1 91 ? -1.537 -4.843 13.626 1.00 95.12 91 VAL A O 1
ATOM 687 N N . ALA A 1 92 ? 0.546 -4.657 14.430 1.00 94.69 92 ALA A N 1
ATOM 688 C CA . ALA A 1 92 ? 0.135 -4.341 15.797 1.00 94.69 92 ALA A CA 1
ATOM 689 C C . ALA A 1 92 ? -0.754 -3.088 15.859 1.00 94.69 92 ALA A C 1
ATOM 691 O O . ALA A 1 92 ? -1.780 -3.085 16.542 1.00 94.69 92 ALA A O 1
ATOM 692 N N . LYS A 1 93 ? -0.400 -2.039 15.106 1.00 93.44 93 LYS A N 1
ATOM 693 C CA . LYS A 1 93 ? -1.189 -0.805 15.022 1.00 93.44 93 LYS A CA 1
ATOM 694 C C . LYS A 1 93 ? -2.568 -1.048 14.415 1.00 93.44 93 LYS A C 1
ATOM 696 O O . LYS A 1 93 ? -3.546 -0.491 14.907 1.00 93.44 93 LYS A O 1
ATOM 701 N N . GLU A 1 94 ? -2.658 -1.856 13.365 1.00 92.69 94 GLU A N 1
ATOM 702 C CA . GLU A 1 94 ? -3.937 -2.122 12.706 1.00 92.69 94 GLU A CA 1
ATOM 703 C C . GLU A 1 94 ? -4.842 -3.019 13.556 1.00 92.69 94 GLU A C 1
ATOM 705 O O . GLU A 1 94 ? -6.024 -2.722 13.716 1.00 92.69 94 GLU A O 1
ATOM 710 N N . LEU A 1 95 ? -4.275 -4.032 14.216 1.00 93.00 95 LEU A N 1
ATOM 711 C CA . LEU A 1 95 ? -4.996 -4.840 15.203 1.00 93.00 95 LEU A CA 1
ATOM 712 C C . LEU A 1 95 ? -5.515 -3.982 16.366 1.00 93.00 95 LEU A C 1
ATOM 714 O O . LEU A 1 95 ? -6.649 -4.164 16.802 1.00 93.00 95 LEU A O 1
ATOM 718 N N . ALA A 1 96 ? -4.719 -3.023 16.852 1.00 89.75 96 ALA A N 1
ATOM 719 C CA . ALA A 1 96 ? -5.148 -2.098 17.899 1.00 89.75 96 ALA A CA 1
ATOM 720 C C . ALA A 1 96 ? -6.316 -1.205 17.449 1.00 89.75 96 ALA A C 1
ATOM 722 O O . ALA A 1 96 ? -7.250 -0.996 18.218 1.00 89.75 96 ALA A O 1
ATOM 723 N N . LYS A 1 97 ? -6.316 -0.722 16.198 1.00 89.69 97 LYS A N 1
ATOM 724 C CA . LYS A 1 97 ? -7.470 0.005 15.644 1.00 89.69 97 LYS A CA 1
ATOM 725 C C . LYS A 1 97 ? -8.703 -0.886 15.536 1.00 89.69 97 LYS A C 1
ATOM 727 O O . LYS A 1 97 ? -9.788 -0.434 15.881 1.00 89.69 97 LYS A O 1
ATOM 732 N N . GLY A 1 98 ? -8.536 -2.134 15.095 1.00 91.50 98 GLY A N 1
ATOM 733 C CA . GLY A 1 98 ? -9.624 -3.108 15.002 1.00 91.50 98 GLY A CA 1
ATOM 734 C C . GLY A 1 98 ? -10.313 -3.341 16.347 1.00 91.50 98 GLY A C 1
ATOM 735 O O . GLY A 1 98 ? -11.534 -3.333 16.410 1.00 91.50 98 GLY A O 1
ATOM 736 N N . LYS A 1 99 ? -9.545 -3.424 17.443 1.00 91.19 99 LYS A N 1
ATOM 737 C CA . LYS A 1 99 ? -10.082 -3.553 18.814 1.00 91.19 99 LYS A CA 1
ATOM 738 C C . LYS A 1 99 ? -10.956 -2.381 19.263 1.00 91.19 99 LYS A C 1
ATOM 740 O O . LYS A 1 99 ? -11.737 -2.545 20.194 1.00 91.19 99 LYS A O 1
ATOM 745 N N . ASN A 1 100 ? -10.820 -1.217 18.633 1.00 92.75 100 ASN A N 1
ATOM 746 C CA . ASN A 1 100 ? -11.633 -0.049 18.951 1.00 92.75 100 ASN A CA 1
ATOM 747 C C . ASN A 1 100 ? -12.964 -0.035 18.191 1.00 92.75 100 ASN A C 1
ATOM 749 O O . ASN A 1 100 ? -13.821 0.787 18.505 1.00 92.75 100 ASN A O 1
ATOM 753 N N . ILE A 1 101 ? -13.162 -0.923 17.214 1.00 94.31 101 ILE A N 1
ATOM 754 C CA . ILE A 1 101 ? -14.400 -1.031 16.441 1.00 94.31 101 ILE A CA 1
ATOM 755 C C . ILE A 1 101 ? -15.315 -2.052 17.122 1.00 94.31 101 ILE A C 1
ATOM 757 O O . ILE A 1 101 ? -14.937 -3.207 17.294 1.00 94.31 101 ILE A O 1
ATOM 761 N N . GLY A 1 102 ? -16.513 -1.622 17.516 1.00 92.31 102 GLY A N 1
ATOM 762 C CA . GLY A 1 102 ? -17.518 -2.496 18.110 1.00 92.31 102 GLY A CA 1
ATOM 763 C C . GLY A 1 102 ? -18.257 -3.305 17.045 1.00 92.31 102 GLY A C 1
ATOM 764 O O . GLY A 1 102 ? -18.605 -2.793 15.980 1.00 92.31 102 GLY A O 1
ATOM 765 N N . GLU A 1 103 ? -18.535 -4.573 17.334 1.00 93.62 103 GLU A N 1
ATOM 766 C CA . GLU A 1 103 ? -19.323 -5.441 16.456 1.00 93.62 103 GLU A CA 1
ATOM 767 C C . GLU A 1 103 ? -20.822 -5.263 16.726 1.00 93.62 103 GLU A C 1
ATOM 769 O O . GLU A 1 103 ? -21.272 -5.351 17.867 1.00 93.62 103 GLU A O 1
ATOM 774 N N . ASN A 1 104 ? -21.618 -5.031 15.674 1.00 92.81 104 ASN A N 1
ATOM 775 C CA . ASN A 1 104 ? -23.074 -4.824 15.766 1.00 92.81 104 ASN A CA 1
ATOM 776 C C . ASN A 1 104 ? -23.500 -3.697 16.728 1.00 92.81 104 ASN A C 1
ATOM 778 O O . ASN A 1 104 ? -24.605 -3.724 17.272 1.00 92.81 104 ASN A O 1
ATOM 782 N 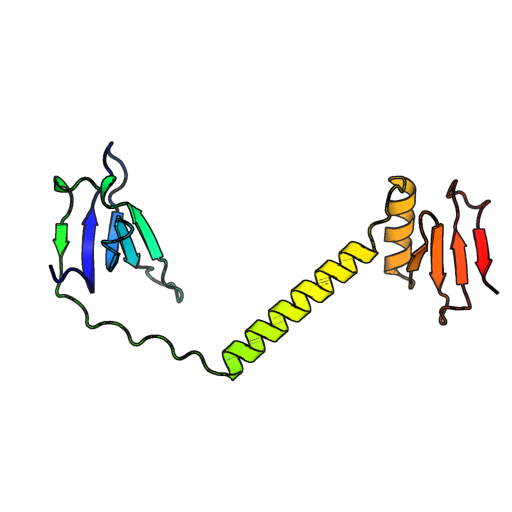N . VAL A 1 105 ? -22.639 -2.706 16.956 1.00 92.88 105 VAL A N 1
ATOM 783 C CA . VAL A 1 105 ? -22.954 -1.546 17.797 1.00 92.88 105 VAL A CA 1
ATOM 784 C C . VAL A 1 105 ? -23.581 -0.426 16.970 1.00 92.88 105 VAL A C 1
ATOM 786 O O . VAL A 1 105 ? -23.372 -0.318 15.760 1.00 92.88 105 VAL A O 1
ATOM 789 N N . THR A 1 106 ? -24.356 0.442 17.617 1.00 93.00 106 THR A N 1
ATOM 790 C CA . THR A 1 106 ? -24.893 1.632 16.950 1.00 93.00 106 THR A CA 1
ATOM 791 C C . THR A 1 106 ? -23.784 2.657 16.692 1.00 93.00 106 THR A C 1
ATOM 793 O O . THR A 1 106 ? -22.742 2.672 17.350 1.00 93.00 106 THR A O 1
ATOM 796 N N . ARG A 1 107 ? -24.019 3.584 15.752 1.00 92.69 107 ARG A N 1
ATOM 797 C CA . ARG A 1 107 ? -23.098 4.709 15.509 1.00 92.69 107 ARG A CA 1
ATOM 798 C C . ARG A 1 107 ? -22.854 5.532 16.778 1.00 92.69 107 ARG A C 1
ATOM 800 O O . ARG A 1 107 ? -21.739 5.987 17.001 1.00 92.69 107 ARG A O 1
ATOM 807 N N . GLU A 1 108 ? -23.893 5.723 17.584 1.00 91.31 108 GLU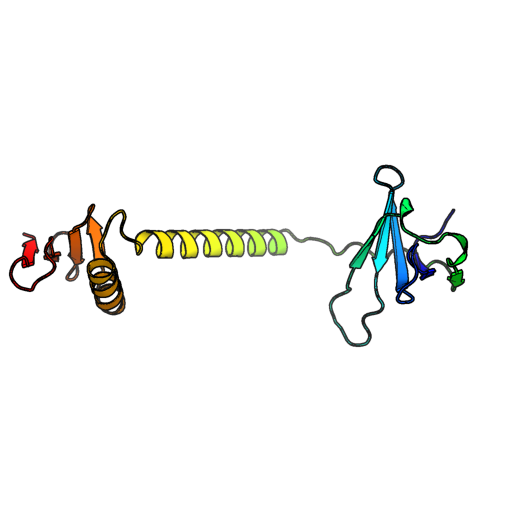 A N 1
ATOM 808 C CA . GLU A 1 108 ? -23.814 6.443 18.855 1.00 91.31 108 GLU A CA 1
ATOM 809 C C . GLU A 1 108 ? -22.896 5.731 19.853 1.00 91.31 108 GLU A C 1
ATOM 811 O O . GLU A 1 108 ? -21.975 6.352 20.378 1.00 91.31 108 GLU A O 1
ATOM 816 N N . ALA A 1 109 ? -23.057 4.416 20.025 1.00 92.38 109 ALA A N 1
ATOM 817 C CA . ALA A 1 109 ? -22.190 3.606 20.877 1.00 92.38 109 ALA A CA 1
ATOM 818 C C . ALA A 1 109 ? -20.714 3.734 20.482 1.00 92.38 109 ALA A C 1
ATOM 820 O O . ALA A 1 109 ? -19.845 3.967 21.321 1.00 92.38 109 ALA A O 1
ATOM 821 N N . GLN A 1 110 ? -20.431 3.638 19.180 1.00 95.38 110 GLN A N 1
ATOM 822 C CA . GLN A 1 110 ? -19.077 3.776 18.654 1.00 95.38 110 GLN A CA 1
ATOM 823 C C . GLN A 1 110 ? -18.498 5.176 18.905 1.00 95.38 110 GLN A C 1
ATOM 825 O O . GLN A 1 110 ? -17.308 5.309 19.191 1.00 95.38 110 GLN A O 1
ATOM 830 N N . LEU A 1 111 ? -19.317 6.229 18.807 1.00 94.56 111 LEU A N 1
ATOM 831 C CA . LEU A 1 111 ? -18.901 7.599 19.119 1.00 94.56 111 LEU A CA 1
ATOM 832 C C . LEU A 1 111 ? -18.564 7.761 20.603 1.00 94.56 111 LEU A C 1
ATOM 834 O O . LEU A 1 111 ? -17.540 8.368 20.915 1.00 94.56 111 LEU A O 1
ATOM 838 N N . ILE A 1 112 ? -19.378 7.187 21.493 1.00 93.06 112 ILE A N 1
ATOM 839 C CA . ILE A 1 112 ? -19.126 7.176 22.938 1.00 93.06 112 ILE A CA 1
ATOM 840 C C . ILE A 1 112 ? -17.807 6.455 23.227 1.00 93.06 112 ILE A C 1
ATOM 842 O O . ILE A 1 112 ? -16.929 7.030 23.869 1.00 93.06 112 ILE A O 1
ATOM 846 N N . PHE A 1 113 ? -17.610 5.251 22.678 1.00 95.19 113 PHE A N 1
ATOM 847 C CA . PHE A 1 113 ? -16.358 4.507 22.826 1.00 95.19 113 PHE A CA 1
ATOM 848 C C . PHE A 1 113 ? -15.151 5.325 22.358 1.00 95.19 113 PHE A C 1
ATOM 850 O O . PHE A 1 113 ? -14.192 5.487 23.106 1.00 95.19 113 PHE A O 1
ATOM 857 N N . ASN A 1 114 ? -15.217 5.900 21.153 1.00 94.62 114 ASN A N 1
ATOM 858 C CA . ASN A 1 114 ? -14.129 6.693 20.574 1.00 94.62 114 ASN A CA 1
ATOM 859 C C . ASN A 1 114 ? -13.809 7.960 21.379 1.00 94.62 114 ASN A C 1
ATOM 861 O O . ASN A 1 114 ? -12.687 8.465 21.313 1.00 94.62 114 ASN A O 1
ATOM 865 N N . ALA A 1 115 ? -14.798 8.532 22.069 1.00 93.75 115 ALA A N 1
ATOM 866 C CA . ALA A 1 115 ? -14.591 9.675 22.947 1.00 93.75 115 ALA A CA 1
ATOM 867 C C . ALA A 1 115 ? -13.885 9.245 24.238 1.00 93.75 115 ALA A C 1
ATOM 869 O O . ALA A 1 115 ? -12.895 9.866 24.620 1.00 93.75 115 ALA A O 1
ATOM 870 N N . LEU A 1 116 ? -14.347 8.156 24.858 1.00 92.19 116 LEU A N 1
ATOM 871 C CA . LEU A 1 116 ? -13.789 7.615 26.099 1.00 92.19 116 LEU A CA 1
ATOM 872 C C . LEU A 1 116 ? -12.367 7.074 25.907 1.00 92.19 116 LEU A C 1
ATOM 874 O O . LEU A 1 116 ? -11.476 7.372 26.699 1.00 92.19 116 LEU A O 1
ATOM 878 N N . SER A 1 117 ? -12.117 6.351 24.814 1.00 92.75 117 SER A N 1
ATOM 879 C CA . SER A 1 117 ? -10.826 5.715 24.523 1.00 92.75 117 SER A CA 1
ATOM 880 C C . SER A 1 117 ? -9.682 6.709 24.274 1.00 92.75 117 SER A C 1
ATOM 882 O O . SER A 1 117 ? -8.539 6.299 24.086 1.00 92.75 117 SER A O 1
ATOM 884 N N . LYS A 1 118 ? -9.972 8.015 24.199 1.00 91.38 118 LYS A N 1
ATOM 885 C CA . LYS A 1 118 ? -8.956 9.076 24.090 1.00 91.38 118 LYS A CA 1
ATOM 886 C C . LYS A 1 118 ? -8.339 9.447 25.432 1.00 91.38 118 LYS A C 1
ATOM 888 O O . LYS A 1 118 ? -7.232 9.974 25.449 1.00 91.38 118 LYS A O 1
ATOM 893 N N . THR A 1 119 ? -9.064 9.238 26.524 1.00 90.62 119 THR A N 1
ATOM 894 C CA . THR A 1 119 ? -8.674 9.701 27.861 1.00 90.62 119 THR A CA 1
ATOM 895 C C . THR A 1 119 ? -8.579 8.567 28.868 1.00 90.62 119 THR A C 1
ATOM 897 O O . THR A 1 119 ? -7.916 8.727 29.888 1.00 90.62 119 THR A O 1
ATOM 900 N N . MET A 1 120 ? -9.220 7.430 28.593 1.00 89.50 120 MET A N 1
ATOM 901 C CA . MET A 1 120 ? -9.291 6.285 29.494 1.00 89.50 120 MET A CA 1
ATOM 902 C C . MET A 1 120 ? -9.031 4.986 28.735 1.00 89.50 120 MET A C 1
ATOM 904 O O . MET A 1 120 ? -9.208 4.908 27.516 1.00 89.50 120 MET A O 1
ATOM 908 N N . THR A 1 121 ? -8.616 3.951 29.464 1.00 90.50 121 THR A N 1
ATOM 909 C CA . THR A 1 121 ? -8.501 2.607 28.896 1.00 90.50 121 THR A CA 1
ATOM 910 C C . THR A 1 121 ? -9.899 2.018 28.779 1.00 90.50 121 THR A C 1
ATOM 912 O O . THR A 1 121 ? -10.589 1.863 29.784 1.00 90.50 121 THR A O 1
ATOM 915 N N . CYS A 1 122 ? -10.317 1.707 27.552 1.00 92.25 122 CYS A N 1
ATOM 916 C CA . CYS A 1 122 ? -11.638 1.155 27.272 1.00 92.25 122 CYS A CA 1
ATOM 917 C C . CYS A 1 122 ? -11.538 -0.083 26.381 1.00 92.25 122 CYS A C 1
ATOM 919 O O . CYS A 1 122 ? -10.651 -0.177 25.529 1.00 92.25 122 CYS A O 1
ATOM 921 N N . ARG A 1 123 ? -12.485 -1.011 26.524 1.00 93.00 123 ARG A N 1
ATOM 922 C CA . ARG A 1 123 ? -12.642 -2.168 25.631 1.00 93.00 123 ARG A CA 1
ATOM 923 C C . ARG A 1 123 ? -14.110 -2.497 25.394 1.00 93.00 123 ARG A C 1
ATOM 925 O O . ARG A 1 123 ? -14.956 -2.250 26.252 1.00 93.00 123 ARG A O 1
ATOM 932 N N . TRP A 1 124 ? -14.388 -3.091 24.241 1.00 94.62 124 TRP A N 1
ATOM 933 C CA . TRP A 1 124 ? -15.689 -3.681 23.954 1.00 94.62 124 TRP A CA 1
ATOM 934 C C . TRP A 1 124 ? -15.848 -5.020 24.679 1.00 94.62 124 TRP A C 1
ATOM 936 O O . TRP A 1 124 ? -14.922 -5.831 24.725 1.00 94.62 124 TRP A O 1
ATOM 946 N N . ALA A 1 125 ? -17.040 -5.261 25.214 1.00 92.25 125 ALA A N 1
ATOM 947 C CA . ALA A 1 125 ? -17.497 -6.553 25.707 1.00 92.25 125 ALA A CA 1
ATOM 948 C C . ALA A 1 125 ? -18.842 -6.864 25.043 1.00 92.25 125 ALA A C 1
ATOM 950 O O . ALA A 1 125 ? -19.900 -6.478 25.541 1.00 92.25 125 ALA A O 1
ATOM 951 N N . ALA A 1 126 ? -18.787 -7.524 23.882 1.00 90.62 126 ALA A N 1
ATOM 952 C CA . ALA A 1 126 ? -19.895 -7.551 22.929 1.00 90.62 126 ALA A CA 1
ATOM 953 C C . ALA A 1 126 ? -20.343 -6.113 22.596 1.00 90.62 126 ALA A C 1
ATOM 955 O O . ALA A 1 126 ? -19.549 -5.345 22.059 1.00 90.62 126 ALA A O 1
ATOM 956 N N . GLN A 1 127 ? -21.573 -5.734 22.947 1.00 93.19 127 GLN A N 1
ATOM 957 C CA . GLN A 1 127 ? -22.079 -4.373 22.753 1.00 93.19 127 GLN A CA 1
ATOM 958 C C . GLN A 1 127 ? -21.752 -3.433 23.926 1.00 93.19 127 GLN A C 1
ATOM 960 O O . GLN A 1 127 ? -21.901 -2.223 23.792 1.00 93.19 127 GLN A O 1
ATOM 965 N N . ASP A 1 128 ? -21.277 -3.931 25.062 1.00 92.94 128 ASP A N 1
ATOM 966 C CA . ASP A 1 128 ? -21.022 -3.088 26.230 1.00 92.94 128 ASP A CA 1
ATOM 967 C C . ASP A 1 128 ? -19.644 -2.421 26.150 1.00 92.94 128 ASP A C 1
ATOM 969 O O . ASP A 1 128 ? -18.693 -2.981 25.597 1.00 92.94 128 ASP A O 1
ATOM 973 N N . ILE A 1 129 ? -19.520 -1.234 26.743 1.00 92.88 129 ILE A N 1
ATOM 974 C CA . ILE A 1 129 ? -18.244 -0.526 26.883 1.00 92.88 129 ILE A CA 1
ATOM 975 C C . ILE A 1 129 ? -17.757 -0.717 28.316 1.00 92.88 129 ILE A C 1
ATOM 977 O O . ILE A 1 129 ? -18.438 -0.319 29.262 1.00 92.88 129 ILE A O 1
ATOM 981 N N . LEU A 1 130 ? -16.575 -1.308 28.473 1.00 92.81 130 LEU A N 1
ATOM 982 C CA . LEU A 1 130 ? -15.878 -1.397 29.753 1.00 92.81 130 LEU A CA 1
ATOM 983 C C . LEU A 1 130 ? -14.819 -0.301 29.808 1.00 92.81 130 LEU A C 1
ATOM 985 O O . LEU A 1 130 ? -13.963 -0.241 28.925 1.00 92.81 130 LEU A O 1
ATOM 989 N N . VAL A 1 131 ? -14.899 0.553 30.823 1.00 92.38 131 VAL A N 1
ATOM 990 C CA . VAL A 1 131 ? -13.958 1.645 31.095 1.00 92.38 131 VAL A CA 1
ATOM 991 C C . VAL A 1 131 ? -13.194 1.304 32.368 1.00 92.38 131 VAL A C 1
ATOM 993 O O . VAL A 1 131 ? -13.818 1.142 33.414 1.00 92.38 131 VAL A O 1
ATOM 996 N N . ASP A 1 132 ? -11.869 1.209 32.292 1.00 90.31 132 ASP A N 1
ATOM 997 C CA . ASP A 1 132 ? -11.010 0.864 33.430 1.00 90.31 132 ASP A CA 1
ATOM 998 C C . ASP A 1 132 ? -10.460 2.130 34.114 1.00 90.31 132 ASP A C 1
ATOM 1000 O O . ASP A 1 132 ? -10.000 3.060 33.443 1.00 90.31 132 ASP A O 1
ATOM 1004 N N . PHE A 1 133 ? -10.436 2.153 35.452 1.00 83.44 133 PHE A N 1
ATOM 1005 C CA . PHE A 1 133 ? -9.950 3.284 36.265 1.00 83.44 133 PHE A CA 1
ATOM 1006 C C . PHE A 1 133 ? -8.542 3.097 36.854 1.00 83.44 133 PHE A C 1
ATOM 1008 O O . PHE A 1 133 ? -8.134 3.834 37.747 1.00 83.44 133 PHE A O 1
ATOM 1015 N N . GLY A 1 134 ? -7.767 2.151 36.328 1.00 71.88 134 GLY A N 1
ATOM 1016 C CA . GLY A 1 134 ? -6.374 1.917 36.729 1.00 71.88 134 GLY A CA 1
ATOM 1017 C C . GLY A 1 134 ? -6.023 0.437 36.819 1.00 71.88 134 GLY A C 1
ATOM 1018 O O . GLY A 1 134 ? -4.900 0.053 36.499 1.00 71.88 134 GLY A O 1
ATOM 1019 N N . THR A 1 135 ? -7.001 -0.405 37.160 1.00 68.00 135 THR A N 1
ATOM 1020 C CA . THR A 1 135 ? -6.912 -1.869 37.073 1.00 68.00 135 THR A CA 1
ATOM 1021 C C . THR A 1 135 ? -8.101 -2.418 36.271 1.00 68.00 135 THR A C 1
ATOM 1023 O O . THR A 1 135 ? -9.157 -1.794 36.267 1.00 68.00 135 THR A O 1
ATOM 1026 N N . PRO A 1 136 ? -7.985 -3.577 35.590 1.00 68.56 136 PRO A N 1
ATOM 1027 C CA . PRO A 1 136 ? -9.095 -4.147 34.812 1.00 68.56 136 PRO A CA 1
ATOM 1028 C C . PRO A 1 136 ? -10.311 -4.594 35.645 1.00 68.56 136 PRO A C 1
ATOM 1030 O O . PRO A 1 136 ? -11.355 -4.930 35.076 1.00 68.56 136 PRO A O 1
ATOM 1033 N N . GLN A 1 137 ? -10.155 -4.682 36.972 1.00 70.69 137 GLN A N 1
ATOM 1034 C CA . GLN A 1 137 ? -11.231 -5.033 37.900 1.00 70.69 137 GLN A CA 1
ATOM 1035 C C . GLN A 1 137 ? -12.037 -3.808 38.350 1.00 70.69 137 GLN A C 1
ATOM 1037 O O . GLN A 1 137 ? -13.237 -3.929 38.574 1.00 70.69 137 GLN A O 1
ATOM 1042 N N . GLU A 1 138 ? -11.407 -2.635 38.422 1.00 76.75 138 GLU A N 1
ATOM 1043 C CA . GLU A 1 138 ? -12.038 -1.395 38.866 1.00 76.75 138 GLU A CA 1
ATOM 1044 C C . GLU A 1 138 ? -12.442 -0.549 37.663 1.00 76.75 138 GLU A C 1
ATOM 1046 O O . GLU A 1 138 ? -11.603 -0.034 36.918 1.00 76.75 138 GLU A O 1
ATOM 1051 N N . GLY A 1 139 ? -13.744 -0.384 37.463 1.00 84.75 139 GLY A N 1
ATOM 1052 C CA . GLY A 1 139 ? -14.215 0.291 36.269 1.00 84.75 139 GLY A CA 1
ATOM 1053 C C . GLY A 1 139 ? -15.707 0.529 36.233 1.00 84.75 139 GLY A C 1
ATOM 1054 O O . GLY A 1 139 ? -16.428 0.377 37.219 1.00 84.75 139 GLY A O 1
ATOM 1055 N N . VAL A 1 140 ? -16.168 0.911 35.054 1.00 89.88 140 VAL A N 1
ATOM 1056 C CA . VAL A 1 140 ? -17.574 1.133 34.752 1.00 89.88 140 VAL A CA 1
ATOM 1057 C C . VAL A 1 140 ? -17.943 0.364 33.497 1.00 89.88 140 VAL A C 1
ATOM 1059 O O . VAL A 1 140 ? -17.229 0.383 32.495 1.00 89.88 140 VAL A O 1
ATOM 1062 N N . ARG A 1 141 ? -19.103 -0.282 33.554 1.00 91.31 141 ARG A N 1
ATOM 1063 C CA . ARG A 1 141 ? -19.759 -0.924 32.423 1.00 91.31 141 ARG A CA 1
ATOM 1064 C C . ARG A 1 141 ? -20.901 -0.040 31.939 1.00 91.31 141 ARG A C 1
ATOM 1066 O O . ARG A 1 141 ? -21.815 0.266 32.705 1.00 91.31 141 ARG A O 1
ATOM 1073 N N . ILE A 1 142 ? -20.848 0.344 30.669 1.00 90.94 142 ILE A N 1
ATOM 1074 C CA . ILE A 1 142 ? -21.896 1.099 29.977 1.00 90.94 142 ILE A CA 1
ATOM 1075 C C . ILE A 1 142 ? -22.605 0.141 29.026 1.00 90.94 142 ILE A C 1
ATOM 1077 O O . ILE A 1 142 ? -21.960 -0.474 28.174 1.00 90.94 142 ILE A O 1
ATOM 1081 N N . GLN A 1 143 ? -23.919 0.009 29.182 1.00 91.31 143 GLN A N 1
ATOM 1082 C CA . GLN A 1 143 ? -24.737 -0.937 28.421 1.00 91.31 143 GLN A CA 1
ATOM 1083 C C . GLN A 1 143 ? -25.755 -0.209 27.531 1.00 91.31 143 GLN A C 1
ATOM 1085 O O . GLN A 1 143 ? -26.102 0.937 27.820 1.00 91.31 143 GLN A O 1
ATOM 1090 N N . PRO A 1 144 ? -26.287 -0.862 26.483 1.00 86.00 144 PRO A N 1
ATOM 1091 C CA . PRO A 1 144 ? -27.444 -0.356 25.752 1.00 86.00 144 PRO A CA 1
ATOM 1092 C C . PRO A 1 144 ? -28.703 -0.202 26.640 1.00 86.00 144 PRO A C 1
ATOM 1094 O O . PRO A 1 144 ? -28.918 -1.018 27.544 1.00 86.00 144 PRO A O 1
ATOM 1097 N N . PRO A 1 145 ? -29.609 0.749 26.331 1.00 82.88 145 PRO A N 1
ATOM 1098 C CA . PRO A 1 145 ? -29.376 1.929 25.492 1.00 82.88 145 PRO A CA 1
ATOM 1099 C C . PRO A 1 145 ? -28.335 2.820 26.182 1.00 82.88 145 PRO A C 1
ATOM 1101 O O . PRO A 1 145 ? -28.433 3.003 27.386 1.00 82.88 145 PRO A O 1
ATOM 1104 N N . TYR A 1 146 ? -27.333 3.319 25.447 1.00 82.50 146 TYR A N 1
ATOM 1105 C CA . TYR A 1 146 ? -26.141 4.017 25.970 1.00 82.50 146 TYR A CA 1
ATOM 1106 C C . TYR A 1 146 ? -26.448 5.420 26.534 1.00 82.50 146 TYR A C 1
ATOM 1108 O O . TYR A 1 146 ? -25.772 6.402 26.231 1.00 82.50 146 TYR A O 1
ATOM 1116 N N . ASP A 1 147 ? -27.498 5.508 27.340 1.00 77.31 147 ASP A N 1
ATOM 1117 C CA . ASP A 1 147 ? -27.896 6.646 28.136 1.00 77.31 147 ASP A CA 1
ATOM 1118 C C . ASP A 1 147 ? -27.222 6.597 29.518 1.00 77.31 147 ASP A C 1
ATOM 1120 O O . ASP A 1 147 ? -26.702 5.573 29.973 1.00 77.31 147 ASP A O 1
ATOM 1124 N N . GLY A 1 148 ? -27.225 7.733 30.218 1.00 67.06 148 GLY A N 1
ATOM 1125 C CA . GLY A 1 148 ? -26.648 7.824 31.562 1.00 67.06 148 GLY A CA 1
ATOM 1126 C C . GLY A 1 148 ? -27.339 6.934 32.608 1.00 67.06 148 GLY A C 1
ATOM 1127 O O . GLY A 1 148 ? -26.823 6.796 33.713 1.00 67.06 148 GLY A O 1
ATOM 1128 N N . GLY A 1 149 ? -28.486 6.324 32.288 1.00 68.81 149 GLY A N 1
ATOM 1129 C CA . GLY A 1 149 ? -29.244 5.446 33.178 1.00 68.81 149 GLY A CA 1
ATOM 1130 C C . GLY A 1 149 ? -28.736 4.001 33.218 1.00 68.81 149 GLY A C 1
ATOM 1131 O O . GLY A 1 149 ? -29.142 3.246 34.105 1.00 68.81 149 GLY A O 1
ATOM 1132 N N . LYS A 1 150 ? -27.848 3.598 32.298 1.00 73.75 150 LYS A N 1
ATOM 1133 C CA . LYS A 1 150 ? -27.310 2.227 32.182 1.00 73.75 150 LYS A CA 1
ATOM 1134 C C . LYS A 1 150 ? -25.806 2.138 32.445 1.00 73.75 150 LYS A C 1
ATOM 1136 O O . LYS A 1 150 ? -25.082 1.385 31.794 1.00 73.75 150 LYS A O 1
ATOM 1141 N N . VAL A 1 151 ? -25.350 2.891 33.441 1.00 78.75 151 VAL A N 1
ATOM 1142 C CA . VAL A 1 151 ? -23.960 2.920 33.904 1.00 78.75 151 VAL A CA 1
ATOM 1143 C C . VAL A 1 151 ? -23.857 2.158 35.226 1.00 78.75 151 VAL A C 1
ATOM 1145 O O . VAL A 1 151 ? -24.478 2.545 36.214 1.00 78.75 151 VAL A O 1
ATOM 1148 N N . GLN A 1 152 ? -23.092 1.066 35.257 1.00 79.31 152 GLN A N 1
ATOM 1149 C CA . GLN A 1 152 ? -22.893 0.254 36.464 1.00 79.31 152 GLN A CA 1
ATOM 1150 C C . GLN A 1 152 ? -21.413 0.185 36.833 1.00 79.31 152 GLN A C 1
ATOM 1152 O O . GLN A 1 152 ? -20.559 -0.010 35.969 1.00 79.31 152 GLN A O 1
ATOM 1157 N N . GLY A 1 153 ? -21.108 0.324 38.124 1.00 75.00 153 GLY A N 1
ATOM 1158 C CA . GLY A 1 153 ? -19.758 0.098 38.634 1.00 75.00 153 GLY A CA 1
ATOM 1159 C C . GLY A 1 153 ? -19.374 -1.378 38.532 1.00 75.00 153 GLY A C 1
ATOM 1160 O O . GLY A 1 153 ? -20.176 -2.260 38.843 1.00 75.00 153 GLY A O 1
ATOM 1161 N N . GLN A 1 154 ? -18.145 -1.635 38.110 1.00 65.69 154 GLN A N 1
ATOM 1162 C CA . GLN A 1 154 ? -17.509 -2.941 38.184 1.00 65.69 154 GLN A CA 1
ATOM 1163 C C . GLN A 1 154 ? -16.845 -3.051 39.568 1.00 65.69 154 GLN A C 1
ATOM 1165 O O . GLN A 1 154 ? -16.117 -2.142 39.966 1.00 65.69 154 GLN A O 1
ATOM 1170 N N . LYS A 1 155 ? -17.182 -4.103 40.323 1.00 59.06 155 LYS A N 1
ATOM 1171 C CA . LYS A 1 155 ? -16.524 -4.446 41.593 1.00 59.06 155 LYS A CA 1
ATOM 1172 C C . LYS A 1 155 ? -15.395 -5.434 41.354 1.00 59.06 155 LYS A C 1
ATOM 1174 O O . LYS A 1 155 ? -15.573 -6.294 40.459 1.00 59.06 155 LYS A O 1
#